Protein AF-A0A920L3N5-F1 (afdb_monomer_lite)

Structure (mmCIF, N/CA/C/O backbone):
data_AF-A0A920L3N5-F1
#
_entry.id   AF-A0A920L3N5-F1
#
loop_
_atom_site.group_PDB
_atom_site.id
_atom_site.type_symbol
_atom_site.label_atom_id
_atom_site.label_alt_id
_atom_site.label_comp_id
_atom_site.label_asym_id
_atom_site.label_entity_id
_atom_site.label_seq_id
_atom_site.pdbx_PDB_ins_code
_atom_site.Cartn_x
_atom_site.Cartn_y
_atom_site.Cartn_z
_atom_site.occupancy
_atom_site.B_iso_or_equiv
_atom_site.auth_seq_id
_atom_site.auth_comp_id
_atom_site.auth_asym_id
_atom_site.auth_atom_id
_atom_site.pdbx_PDB_model_num
ATOM 1 N N . MET A 1 1 ? -4.154 -6.739 5.114 1.00 83.38 1 MET A N 1
ATOM 2 C CA . MET A 1 1 ? -5.223 -6.397 6.084 1.00 83.38 1 MET A CA 1
ATOM 3 C C . MET A 1 1 ? -5.020 -6.946 7.509 1.00 83.38 1 MET A C 1
ATOM 5 O O . MET A 1 1 ? -5.242 -6.206 8.466 1.00 83.38 1 MET A O 1
ATOM 9 N N . LYS A 1 2 ? -4.500 -8.171 7.689 1.00 85.88 2 LYS A N 1
ATOM 10 C CA . LYS A 1 2 ? -4.244 -8.786 9.013 1.00 85.88 2 LYS A CA 1
ATOM 11 C C . LYS A 1 2 ? -3.351 -7.964 9.953 1.00 85.88 2 LYS A C 1
ATOM 13 O O . LYS A 1 2 ? -3.743 -7.689 11.078 1.00 85.88 2 LYS A O 1
ATOM 18 N N . ALA A 1 3 ? -2.175 -7.526 9.496 1.00 86.69 3 ALA A N 1
ATOM 19 C CA . ALA A 1 3 ? -1.253 -6.746 10.331 1.00 86.69 3 ALA A CA 1
ATOM 20 C C . ALA A 1 3 ? -1.857 -5.408 10.801 1.00 86.69 3 ALA A C 1
ATOM 22 O O . ALA A 1 3 ? -1.732 -5.066 11.974 1.00 86.69 3 ALA A O 1
ATOM 23 N N . LEU A 1 4 ? -2.569 -4.697 9.916 1.00 85.69 4 LEU A N 1
ATOM 24 C CA . LEU A 1 4 ? -3.296 -3.470 10.270 1.00 85.69 4 LEU A CA 1
ATOM 25 C C . LEU A 1 4 ? -4.357 -3.750 1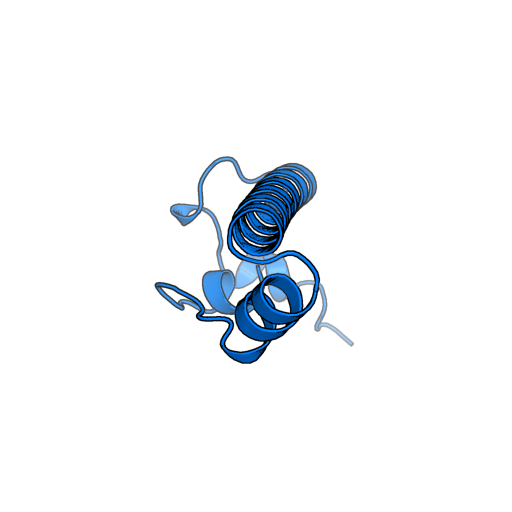1.346 1.00 85.69 4 LEU A C 1
ATOM 27 O O . LEU A 1 4 ? -4.417 -3.056 12.353 1.00 85.69 4 LEU A O 1
ATOM 31 N N . SER A 1 5 ? -5.108 -4.841 11.195 1.00 85.00 5 SER A N 1
ATOM 32 C CA . SER A 1 5 ? -6.154 -5.247 12.148 1.00 85.00 5 SER A CA 1
ATOM 33 C C . SER A 1 5 ? -5.611 -5.714 13.503 1.00 85.00 5 SER A C 1
ATOM 35 O O . SER A 1 5 ? -6.306 -5.652 14.514 1.00 85.00 5 SER A O 1
ATOM 37 N N . LEU A 1 6 ? -4.356 -6.172 13.546 1.00 86.12 6 LEU A N 1
ATOM 38 C CA . LEU A 1 6 ? -3.651 -6.501 14.787 1.00 86.12 6 LEU A CA 1
ATOM 39 C C . LEU A 1 6 ? -3.108 -5.262 15.519 1.00 86.12 6 LEU A C 1
ATOM 41 O O . LEU A 1 6 ? -2.637 -5.414 16.648 1.00 86.12 6 LEU A O 1
ATOM 45 N N . GLY A 1 7 ? -3.205 -4.072 14.911 1.00 83.75 7 GLY A N 1
ATOM 46 C CA . GLY A 1 7 ? -2.799 -2.788 15.488 1.00 83.75 7 GLY A CA 1
ATOM 47 C C . GLY A 1 7 ? -1.598 -2.124 14.808 1.00 83.75 7 GLY A C 1
ATOM 48 O O . GLY A 1 7 ? -1.107 -1.113 15.308 1.00 83.75 7 GLY A O 1
ATOM 49 N N . ALA A 1 8 ? -1.091 -2.655 13.689 1.00 88.25 8 ALA A N 1
ATOM 50 C CA . ALA A 1 8 ? -0.010 -1.993 12.960 1.00 88.25 8 ALA A CA 1
ATOM 51 C C . ALA A 1 8 ? -0.502 -0.680 12.330 1.00 88.25 8 ALA A C 1
ATOM 53 O O . ALA A 1 8 ? -1.532 -0.647 11.662 1.00 88.25 8 ALA A O 1
ATOM 54 N N . LYS A 1 9 ? 0.273 0.402 12.480 1.00 84.56 9 LYS A N 1
ATOM 55 C CA . LYS A 1 9 ? -0.038 1.699 11.854 1.00 84.56 9 LYS A CA 1
ATOM 56 C C . LYS A 1 9 ? 0.179 1.688 10.336 1.00 84.56 9 LYS A C 1
ATOM 58 O O . LYS A 1 9 ? -0.520 2.394 9.617 1.00 84.56 9 LYS A O 1
ATOM 63 N N . ALA A 1 10 ? 1.161 0.918 9.872 1.00 87.19 10 ALA A N 1
ATOM 64 C CA . ALA A 1 10 ? 1.525 0.755 8.469 1.00 87.19 10 ALA A CA 1
ATOM 65 C C . ALA A 1 10 ? 2.292 -0.562 8.270 1.00 87.19 10 ALA A C 1
ATOM 67 O O . ALA A 1 10 ? 2.833 -1.123 9.224 1.00 87.19 10 ALA A O 1
ATOM 68 N N . VAL A 1 11 ? 2.358 -1.038 7.024 1.00 89.31 11 VAL A N 1
ATOM 69 C CA . VAL A 1 11 ? 3.136 -2.218 6.622 1.00 89.31 11 VAL A CA 1
ATOM 70 C C . VAL A 1 11 ? 3.964 -1.850 5.397 1.00 89.31 11 VAL A C 1
ATOM 72 O O . VAL A 1 11 ? 3.419 -1.355 4.415 1.00 89.31 11 VAL A O 1
ATOM 75 N N . GLY A 1 12 ? 5.276 -2.075 5.457 1.00 86.69 12 GLY A N 1
ATOM 76 C CA . GLY A 1 12 ? 6.181 -1.850 4.330 1.00 86.69 12 GLY A CA 1
ATOM 77 C C . GLY A 1 12 ? 6.420 -3.128 3.523 1.00 86.69 12 GLY A C 1
ATOM 78 O O . GLY A 1 12 ? 6.567 -4.205 4.098 1.00 86.69 12 GLY A O 1
ATOM 79 N N . GLY A 1 13 ? 6.507 -3.007 2.196 1.00 85.88 13 GLY A N 1
ATOM 80 C CA . GLY A 1 13 ? 6.880 -4.100 1.294 1.00 85.88 13 GLY A CA 1
ATOM 81 C C . GLY A 1 13 ? 8.172 -3.786 0.542 1.00 85.88 13 GLY A C 1
ATOM 82 O O . GLY A 1 13 ? 8.127 -3.070 -0.444 1.00 85.88 13 GLY A O 1
ATOM 83 N N . GLY A 1 14 ? 9.316 -4.322 0.983 1.00 86.31 14 GLY A N 1
ATOM 84 C CA . GLY A 1 14 ? 10.636 -3.989 0.415 1.00 86.31 14 GLY A CA 1
ATOM 85 C C . GLY A 1 14 ? 10.880 -4.543 -0.995 1.00 86.31 14 GLY A C 1
ATOM 86 O O . GLY A 1 14 ? 11.030 -3.809 -1.962 1.00 86.31 14 GLY A O 1
ATOM 87 N N . ARG A 1 15 ? 10.908 -5.873 -1.141 1.00 89.88 15 ARG A N 1
ATOM 88 C CA . ARG A 1 15 ? 11.212 -6.515 -2.438 1.00 89.88 15 ARG A CA 1
ATOM 89 C C . ARG A 1 15 ? 10.137 -6.288 -3.499 1.00 89.88 15 ARG A C 1
ATOM 91 O O . ARG A 1 15 ? 10.432 -6.331 -4.686 1.00 89.88 15 ARG A O 1
ATOM 98 N N . PHE A 1 16 ? 8.911 -6.033 -3.056 1.00 88.50 16 PHE A N 1
ATOM 99 C CA . PHE A 1 16 ? 7.747 -5.848 -3.910 1.00 88.50 16 PHE A CA 1
ATOM 100 C C . PHE A 1 16 ? 7.971 -4.774 -4.984 1.00 88.50 16 PHE A C 1
ATOM 102 O O . PHE A 1 16 ? 7.901 -5.073 -6.175 1.00 88.50 16 PHE A O 1
ATOM 109 N N . TYR A 1 17 ? 8.317 -3.548 -4.579 1.00 87.75 17 TYR A N 1
ATOM 110 C CA . TYR A 1 17 ? 8.548 -2.468 -5.539 1.00 87.75 17 TYR A CA 1
ATOM 111 C C . TYR A 1 17 ? 9.857 -2.653 -6.316 1.00 87.75 17 TYR A C 1
ATOM 113 O O . TYR A 1 17 ? 9.956 -2.186 -7.444 1.00 87.75 17 TYR A O 1
ATOM 121 N N . LEU A 1 18 ? 10.850 -3.361 -5.761 1.00 91.38 18 LEU A N 1
ATOM 122 C CA . LEU A 1 18 ? 12.118 -3.628 -6.450 1.00 91.38 18 LEU A CA 1
ATOM 123 C C . LEU A 1 18 ? 11.940 -4.556 -7.655 1.00 91.38 18 LEU A C 1
ATOM 125 O O . LEU A 1 18 ? 12.556 -4.326 -8.692 1.00 91.38 18 LEU A O 1
ATOM 129 N N . PHE A 1 19 ? 11.081 -5.573 -7.554 1.00 91.69 19 PHE A N 1
ATOM 130 C CA . PHE A 1 19 ? 10.779 -6.439 -8.697 1.00 91.69 19 PHE A CA 1
ATOM 131 C C . PHE A 1 19 ? 10.019 -5.690 -9.791 1.00 91.69 19 PHE A C 1
ATOM 133 O O . PHE A 1 19 ? 10.336 -5.836 -10.968 1.00 91.69 19 PHE A O 1
ATOM 140 N N . ALA A 1 20 ? 9.069 -4.838 -9.406 1.00 91.12 20 ALA A N 1
ATOM 141 C CA . ALA A 1 20 ? 8.347 -3.992 -10.347 1.00 91.12 20 ALA A CA 1
ATOM 142 C C . ALA A 1 20 ? 9.280 -2.983 -11.045 1.00 91.12 20 ALA A C 1
ATOM 144 O O . ALA A 1 20 ? 9.203 -2.804 -12.262 1.00 91.12 20 ALA A O 1
ATOM 145 N N . LEU A 1 21 ? 10.211 -2.395 -10.284 1.00 93.38 21 LEU A N 1
ATOM 146 C CA . LEU A 1 21 ? 11.245 -1.498 -10.794 1.00 93.38 21 LEU A CA 1
ATOM 147 C C . LEU A 1 21 ? 12.171 -2.208 -11.788 1.00 93.38 21 LEU A C 1
ATOM 149 O O . LEU A 1 21 ? 12.453 -1.665 -12.851 1.00 93.38 21 LEU A O 1
ATOM 153 N N . ALA A 1 22 ? 12.617 -3.424 -11.470 1.00 94.62 22 ALA A N 1
ATOM 154 C CA . ALA A 1 22 ? 13.467 -4.208 -12.362 1.00 94.62 22 ALA A CA 1
ATOM 155 C C . ALA A 1 22 ? 12.740 -4.637 -13.650 1.00 94.62 22 ALA A C 1
ATOM 157 O O . ALA A 1 22 ? 13.368 -4.728 -14.700 1.00 94.62 22 ALA A O 1
ATOM 158 N N . ALA A 1 23 ? 11.429 -4.891 -13.582 1.00 94.38 23 ALA A N 1
ATOM 159 C CA . ALA A 1 23 ? 10.645 -5.373 -14.718 1.00 94.38 23 ALA A CA 1
ATOM 160 C C . ALA A 1 23 ? 10.256 -4.271 -15.717 1.00 94.38 23 ALA A C 1
ATOM 162 O O . ALA A 1 23 ? 10.281 -4.504 -16.923 1.00 94.38 23 ALA A O 1
ATOM 163 N N . ALA A 1 24 ? 9.854 -3.091 -15.233 1.00 92.81 24 ALA A N 1
ATOM 164 C CA . ALA A 1 24 ? 9.311 -2.031 -16.090 1.00 92.81 24 ALA A CA 1
ATOM 165 C C . ALA A 1 24 ? 9.649 -0.608 -15.607 1.00 92.81 24 ALA A C 1
ATOM 167 O O . ALA A 1 24 ? 8.953 0.353 -15.946 1.00 92.81 24 ALA A O 1
ATOM 168 N N . GLY A 1 25 ? 10.702 -0.452 -14.801 1.00 94.00 25 GLY A N 1
ATOM 169 C CA . GLY A 1 25 ? 11.118 0.847 -14.283 1.00 94.00 25 GLY A CA 1
ATOM 170 C C . GLY A 1 25 ? 10.030 1.512 -13.435 1.00 94.00 25 GLY A C 1
ATOM 171 O O . GLY A 1 25 ? 9.245 0.848 -12.756 1.00 94.00 25 GLY A O 1
ATOM 172 N N . GLN A 1 26 ? 9.969 2.843 -13.487 1.00 95.56 26 GLN A N 1
ATOM 173 C CA . GLN A 1 26 ? 8.998 3.640 -12.732 1.00 95.56 26 GLN A CA 1
ATOM 174 C C . GLN A 1 26 ? 7.544 3.241 -13.027 1.00 95.56 26 GLN A C 1
ATOM 176 O O . GLN A 1 26 ? 6.768 3.059 -12.092 1.00 95.56 26 GLN A O 1
ATOM 181 N N . ALA A 1 27 ? 7.187 3.035 -14.298 1.00 95.88 27 ALA A N 1
ATOM 182 C CA . ALA A 1 27 ? 5.830 2.646 -14.689 1.00 95.88 27 ALA A CA 1
ATOM 183 C C . ALA A 1 27 ? 5.411 1.297 -14.071 1.00 95.88 27 ALA A C 1
ATOM 185 O O . ALA A 1 27 ? 4.252 1.101 -13.703 1.00 95.88 27 ALA A O 1
ATOM 186 N N . GLY A 1 28 ? 6.365 0.372 -13.910 1.00 94.75 28 GLY A N 1
ATOM 187 C CA . GLY A 1 28 ? 6.148 -0.880 -13.189 1.00 94.75 28 GLY A CA 1
ATOM 188 C C . GLY A 1 28 ? 5.811 -0.650 -11.720 1.00 94.75 28 GLY A C 1
ATOM 189 O O . GLY A 1 28 ? 4.849 -1.226 -11.210 1.00 94.75 28 GLY A O 1
ATOM 190 N N . VAL A 1 29 ? 6.576 0.215 -11.049 1.00 95.62 29 VAL A N 1
ATOM 191 C CA . VAL A 1 29 ? 6.352 0.568 -9.639 1.00 95.62 29 VAL A CA 1
ATOM 192 C C . VAL A 1 29 ? 5.000 1.250 -9.446 1.00 95.62 29 VAL A C 1
ATOM 194 O O . VAL A 1 29 ? 4.258 0.862 -8.548 1.00 95.62 29 VAL A O 1
ATOM 197 N N . GLU A 1 30 ? 4.647 2.213 -10.298 1.00 95.88 30 GLU A N 1
ATOM 198 C CA . GLU A 1 30 ? 3.352 2.903 -10.248 1.00 95.88 30 GLU A CA 1
ATOM 199 C C . GLU A 1 30 ? 2.193 1.913 -10.376 1.00 95.88 30 GLU A C 1
ATOM 201 O O . GLU A 1 30 ? 1.299 1.896 -9.531 1.00 95.88 30 GLU A O 1
ATOM 206 N N . ARG A 1 31 ? 2.258 1.008 -11.361 1.00 94.88 31 ARG A N 1
ATOM 207 C CA . ARG A 1 31 ? 1.254 -0.047 -11.529 1.00 94.88 31 ARG A CA 1
ATOM 208 C C . ARG A 1 31 ? 1.163 -0.954 -10.303 1.00 94.88 31 ARG A C 1
ATOM 210 O O . ARG A 1 31 ? 0.062 -1.293 -9.881 1.00 94.88 31 ARG A O 1
ATOM 217 N N . ALA A 1 32 ? 2.297 -1.361 -9.740 1.00 94.44 32 ALA A N 1
ATOM 218 C CA . ALA A 1 32 ? 2.328 -2.217 -8.559 1.00 94.44 32 ALA A CA 1
ATOM 219 C C . ALA A 1 32 ? 1.684 -1.529 -7.341 1.00 94.44 32 ALA A C 1
ATOM 221 O O . ALA A 1 32 ? 0.909 -2.152 -6.618 1.00 94.44 32 ALA A O 1
ATOM 222 N N . LEU A 1 33 ? 1.944 -0.233 -7.144 1.00 94.44 33 LEU A N 1
ATOM 223 C CA . LEU A 1 33 ? 1.319 0.559 -6.083 1.00 94.44 33 LEU A CA 1
ATOM 224 C C . LEU A 1 33 ? -0.189 0.734 -6.299 1.00 94.44 33 LEU A C 1
ATOM 226 O O . LEU A 1 33 ? -0.949 0.614 -5.339 1.00 94.44 33 LEU A O 1
ATOM 230 N N . SER A 1 34 ? -0.635 0.970 -7.537 1.00 95.50 34 SER A N 1
ATOM 231 C CA . SER A 1 34 ? -2.064 1.030 -7.866 1.00 95.50 34 SER A CA 1
ATOM 232 C C . SER A 1 34 ? -2.769 -0.291 -7.563 1.00 95.50 34 SER A C 1
ATOM 234 O O . SER A 1 34 ? -3.784 -0.285 -6.878 1.00 95.50 34 SER A O 1
ATOM 236 N N . LEU A 1 35 ? -2.189 -1.423 -7.974 1.00 95.06 35 LEU A N 1
ATOM 237 C CA . LEU A 1 35 ? -2.748 -2.747 -7.679 1.00 95.06 35 LEU A CA 1
ATOM 238 C C . LEU A 1 35 ? -2.839 -3.007 -6.172 1.00 95.06 35 LEU A C 1
ATOM 240 O O . LEU A 1 35 ? -3.868 -3.465 -5.691 1.00 95.06 35 LEU A O 1
ATOM 244 N N . MET A 1 36 ? -1.793 -2.661 -5.416 1.00 94.06 36 MET A N 1
ATOM 245 C CA . MET A 1 36 ? -1.802 -2.803 -3.958 1.00 94.06 36 MET A CA 1
ATOM 246 C C . MET A 1 36 ? -2.908 -1.962 -3.310 1.00 94.06 36 MET A C 1
ATOM 248 O O . MET A 1 36 ? -3.558 -2.412 -2.367 1.00 94.06 36 MET A O 1
ATOM 252 N N . LYS A 1 37 ? -3.136 -0.743 -3.805 1.00 93.12 37 LYS A N 1
ATOM 253 C CA . LYS A 1 37 ? -4.236 0.104 -3.339 1.00 93.12 37 LYS A CA 1
ATOM 254 C C . LYS A 1 37 ? -5.594 -0.536 -3.645 1.00 93.12 37 LYS A C 1
ATOM 256 O O . LYS A 1 37 ? -6.430 -0.617 -2.747 1.00 93.12 37 LYS A O 1
ATOM 261 N N . ASP A 1 38 ? -5.791 -1.012 -4.871 1.00 95.50 38 ASP A N 1
ATOM 262 C CA . ASP A 1 38 ? -7.045 -1.636 -5.304 1.00 95.50 38 ASP A CA 1
ATOM 263 C C . ASP A 1 38 ? -7.357 -2.907 -4.499 1.00 95.50 38 ASP A 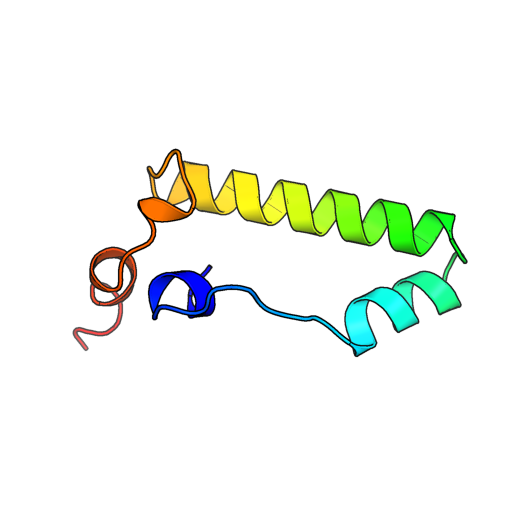C 1
ATOM 265 O O . ASP A 1 38 ? -8.505 -3.136 -4.116 1.00 95.50 38 ASP A O 1
ATOM 269 N N . GLU A 1 39 ? -6.339 -3.714 -4.188 1.00 93.56 39 GLU A N 1
ATOM 270 C CA . GLU A 1 39 ? -6.470 -4.888 -3.320 1.00 93.56 39 GLU A CA 1
ATOM 271 C C . GLU A 1 39 ? -6.898 -4.503 -1.902 1.00 93.56 39 GLU A C 1
ATOM 273 O O . GLU A 1 39 ? -7.833 -5.095 -1.368 1.00 93.56 39 GLU A O 1
ATOM 278 N N . ILE A 1 40 ? -6.283 -3.473 -1.307 1.00 91.75 40 ILE A N 1
ATOM 27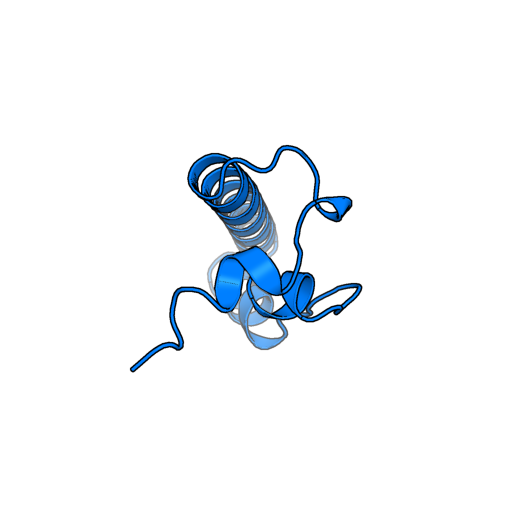9 C CA . ILE A 1 40 ? -6.667 -2.989 0.027 1.00 91.75 40 ILE A CA 1
ATOM 280 C C . ILE A 1 40 ? -8.125 -2.517 0.034 1.00 91.75 40 ILE A C 1
ATOM 282 O O . ILE A 1 40 ? -8.883 -2.887 0.930 1.00 91.75 40 ILE A O 1
ATOM 286 N N . GLU A 1 41 ? -8.539 -1.724 -0.957 1.00 92.75 41 GLU A N 1
ATOM 287 C CA . GLU A 1 41 ? -9.923 -1.248 -1.055 1.00 92.75 41 GLU A CA 1
ATOM 288 C C . GLU A 1 41 ? -10.913 -2.400 -1.255 1.00 92.75 41 GLU A C 1
ATOM 290 O O . GLU A 1 41 ? -11.981 -2.425 -0.636 1.00 92.75 41 GLU A O 1
ATOM 295 N N . ARG A 1 42 ? -10.565 -3.373 -2.101 1.00 94.06 42 ARG A N 1
ATOM 296 C CA . ARG A 1 42 ? -11.378 -4.567 -2.328 1.00 94.06 42 ARG A CA 1
ATOM 297 C C . ARG A 1 42 ? -11.516 -5.390 -1.052 1.00 94.06 42 ARG A C 1
ATOM 299 O O . ARG A 1 42 ? -12.636 -5.758 -0.706 1.00 94.06 42 ARG A O 1
ATOM 306 N N . ASP A 1 43 ? -10.424 -5.639 -0.341 1.00 91.56 43 ASP A N 1
ATOM 307 C CA . ASP A 1 43 ? -10.445 -6.383 0.916 1.00 91.56 43 ASP A CA 1
ATOM 308 C C . ASP A 1 43 ? -11.290 -5.662 1.972 1.00 91.56 43 ASP A C 1
ATOM 310 O O . ASP A 1 43 ? -12.085 -6.297 2.661 1.00 91.56 43 ASP A O 1
ATOM 314 N N . MET A 1 44 ? -11.173 -4.333 2.081 1.00 90.69 44 MET A N 1
ATOM 315 C CA . MET A 1 44 ? -12.009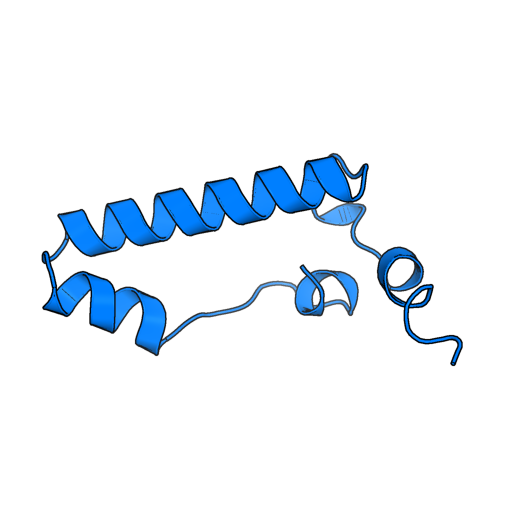 -3.533 2.985 1.00 90.69 44 MET A CA 1
ATOM 316 C C . MET A 1 44 ? -13.500 -3.706 2.681 1.00 90.69 44 MET A C 1
ATOM 318 O O . MET A 1 44 ? -14.283 -3.986 3.590 1.00 90.69 44 MET A O 1
ATOM 322 N N . ARG A 1 45 ? -13.886 -3.634 1.400 1.00 91.38 45 ARG A N 1
ATOM 323 C CA . ARG A 1 45 ? -15.276 -3.861 0.972 1.00 91.38 45 ARG A CA 1
ATOM 324 C C . ARG A 1 45 ? -15.755 -5.273 1.303 1.00 91.38 45 ARG A C 1
ATOM 326 O O . ARG A 1 45 ? -16.872 -5.427 1.783 1.00 91.38 45 ARG A O 1
ATOM 333 N N . LEU A 1 46 ? -14.920 -6.290 1.079 1.00 90.31 46 LEU A N 1
ATOM 334 C CA . LEU A 1 46 ? -15.254 -7.686 1.383 1.00 90.31 46 LEU A CA 1
ATOM 335 C C . LEU A 1 46 ? -15.391 -7.944 2.888 1.00 90.31 46 LEU A C 1
ATOM 337 O O . LEU A 1 46 ? -16.224 -8.747 3.295 1.00 90.31 46 LEU A O 1
ATOM 341 N N . MET A 1 47 ? -14.619 -7.238 3.714 1.00 87.44 47 MET A N 1
ATOM 342 C CA . MET A 1 47 ? -14.729 -7.284 5.175 1.00 87.44 47 MET A CA 1
ATOM 343 C C . MET A 1 47 ? -15.862 -6.405 5.729 1.00 87.44 47 MET A C 1
ATOM 345 O O . MET A 1 47 ? -16.080 -6.396 6.939 1.00 87.44 47 MET A O 1
ATOM 349 N N . GLY A 1 48 ? -16.574 -5.657 4.878 1.00 89.00 48 GLY A N 1
ATOM 350 C CA . GLY A 1 48 ? -17.656 -4.765 5.297 1.00 89.00 48 GLY A CA 1
ATOM 351 C C . GLY A 1 48 ? -17.188 -3.542 6.089 1.00 89.00 48 GLY A C 1
ATOM 352 O O . GLY A 1 48 ? -17.971 -2.987 6.855 1.00 89.00 48 GLY A O 1
ATOM 353 N N . VAL A 1 49 ? -15.928 -3.124 5.923 1.00 89.19 49 VAL A N 1
ATOM 354 C CA . VAL A 1 49 ? -15.367 -1.932 6.574 1.00 89.19 49 VAL A CA 1
ATOM 355 C C . VAL A 1 49 ? -15.172 -0.806 5.567 1.00 89.19 49 VAL A C 1
ATOM 357 O O . VAL A 1 49 ? -14.769 -1.019 4.424 1.00 89.19 49 VAL A O 1
ATOM 360 N N . SER A 1 50 ? -15.446 0.416 6.002 1.00 88.56 50 SER A N 1
ATOM 361 C CA . SER A 1 50 ? -15.358 1.621 5.176 1.00 88.56 50 SER A CA 1
ATOM 362 C C . SER A 1 50 ? -14.085 2.424 5.433 1.00 88.56 50 SER A C 1
ATOM 364 O O . SER A 1 50 ? -13.627 3.163 4.560 1.00 88.56 50 SER A O 1
ATOM 366 N N . THR A 1 51 ? -13.460 2.240 6.600 1.00 87.75 51 THR A N 1
ATOM 367 C CA . THR A 1 51 ? -12.238 2.951 6.987 1.00 87.75 51 THR A CA 1
ATOM 368 C C . THR A 1 51 ? -11.178 2.017 7.571 1.00 87.75 51 THR A C 1
ATOM 370 O O . THR A 1 51 ? -11.477 0.971 8.139 1.00 87.75 51 THR A O 1
ATOM 373 N N . ILE A 1 52 ? -9.900 2.406 7.471 1.00 85.69 52 ILE A N 1
ATOM 374 C CA . ILE A 1 52 ? -8.786 1.658 8.088 1.00 85.69 52 ILE A CA 1
ATOM 375 C C . ILE A 1 52 ? -8.931 1.617 9.620 1.00 85.69 52 ILE A C 1
ATOM 377 O O . ILE A 1 52 ? -8.487 0.665 10.251 1.00 85.69 52 ILE A O 1
ATOM 381 N N . ALA A 1 53 ? -9.571 2.624 10.224 1.00 84.56 53 ALA A N 1
ATOM 382 C CA . ALA A 1 53 ? -9.803 2.683 11.667 1.00 84.56 53 ALA A CA 1
ATOM 383 C C . ALA A 1 53 ? -10.812 1.631 12.163 1.00 84.56 53 ALA A C 1
ATOM 385 O O . ALA A 1 53 ? -10.770 1.253 13.330 1.00 84.56 53 ALA A O 1
ATOM 386 N N . GLU A 1 54 ? -11.689 1.137 11.285 1.00 83.12 54 GLU A N 1
ATOM 387 C CA . GLU A 1 54 ? -12.640 0.059 11.593 1.00 83.12 54 GLU A CA 1
ATOM 388 C C . GLU A 1 54 ? -11.988 -1.331 11.590 1.00 83.12 54 GLU A C 1
ATOM 390 O O . GLU A 1 54 ? -12.586 -2.302 12.062 1.00 83.12 54 GLU A O 1
ATOM 395 N N . LEU A 1 55 ? -10.747 -1.446 11.101 1.00 83.25 55 LEU A N 1
ATOM 396 C CA . LEU A 1 55 ? -9.993 -2.692 11.156 1.00 83.25 55 LEU A CA 1
ATOM 397 C C . LEU A 1 55 ? -9.662 -3.029 12.608 1.00 83.25 55 LEU A C 1
ATOM 399 O O . LEU A 1 55 ? -8.838 -2.380 13.250 1.00 83.25 55 LEU A O 1
ATOM 403 N N . SER A 1 56 ? -10.288 -4.085 13.121 1.00 77.12 56 SER A N 1
ATOM 404 C CA . SER A 1 56 ? -10.074 -4.561 14.483 1.00 77.12 56 SER A CA 1
ATOM 405 C C . SER A 1 56 ? -9.744 -6.046 14.503 1.00 77.12 56 SER A C 1
ATOM 407 O O . SER A 1 56 ? -10.117 -6.811 13.610 1.00 77.12 56 SER A O 1
ATOM 409 N N . ARG A 1 57 ? -9.074 -6.479 15.575 1.00 72.50 57 ARG A N 1
ATOM 410 C CA . ARG A 1 57 ? -8.714 -7.884 15.804 1.00 72.50 57 ARG 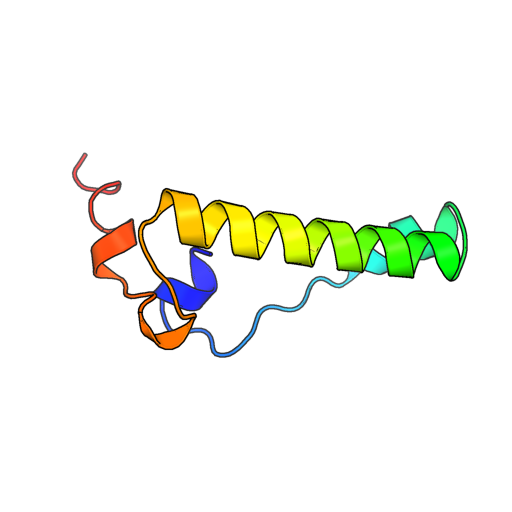A CA 1
ATOM 411 C C . ARG A 1 57 ? -9.927 -8.819 15.742 1.00 72.50 57 ARG A C 1
ATOM 413 O O . ARG A 1 57 ? -9.786 -9.942 15.280 1.00 72.50 57 ARG A O 1
ATOM 420 N N . LYS A 1 58 ? -11.116 -8.329 16.112 1.00 69.31 58 LYS A N 1
ATOM 421 C CA . LYS A 1 58 ? -12.381 -9.078 16.089 1.00 69.31 58 LYS A CA 1
ATOM 422 C C . LYS A 1 58 ? -12.774 -9.571 14.690 1.00 69.31 58 LYS A C 1
ATOM 424 O O . LYS A 1 58 ? -13.401 -10.614 14.588 1.00 69.31 58 LYS A O 1
ATOM 429 N N . ILE A 1 59 ? -12.384 -8.858 13.628 1.00 68.62 59 ILE A N 1
ATOM 430 C CA . ILE A 1 59 ? -12.634 -9.280 12.238 1.00 68.62 59 ILE A CA 1
ATOM 431 C C . ILE A 1 59 ? -11.814 -10.535 11.895 1.00 68.62 59 ILE A C 1
ATOM 433 O O . ILE A 1 59 ? -12.276 -11.385 11.146 1.00 68.62 59 ILE A O 1
ATOM 437 N N . TYR A 1 60 ? -10.616 -10.670 12.472 1.00 64.94 60 TYR A N 1
ATOM 438 C CA . TYR A 1 60 ? -9.694 -11.776 12.194 1.00 64.94 60 TYR A CA 1
ATOM 439 C C . TYR A 1 60 ? -9.760 -12.929 13.202 1.00 64.94 60 TYR A C 1
ATOM 441 O O . TYR A 1 60 ? -9.329 -14.028 12.875 1.00 64.94 60 TYR A O 1
ATOM 449 N N . ASP A 1 61 ? -10.267 -12.701 14.415 1.00 62.56 61 ASP A N 1
ATOM 450 C CA . ASP A 1 61 ? -10.335 -13.732 15.467 1.00 62.56 61 ASP A CA 1
ATOM 451 C C . ASP A 1 61 ? -11.440 -14.778 15.222 1.00 62.56 61 ASP A C 1
ATOM 453 O O . ASP A 1 61 ? -11.469 -15.804 15.889 1.00 62.56 61 ASP A O 1
ATOM 457 N N . LEU A 1 62 ? -12.327 -14.543 14.246 1.00 56.75 62 LEU A N 1
ATOM 458 C CA . LEU A 1 62 ? -13.340 -15.513 13.801 1.00 56.75 62 LEU A CA 1
ATOM 459 C C . LEU A 1 62 ? -12.748 -16.674 12.978 1.00 56.75 62 LEU A C 1
ATOM 461 O O . LEU A 1 62 ? -13.405 -17.696 12.824 1.00 56.75 62 LEU A O 1
ATOM 465 N N . ASP A 1 63 ? -11.521 -16.520 12.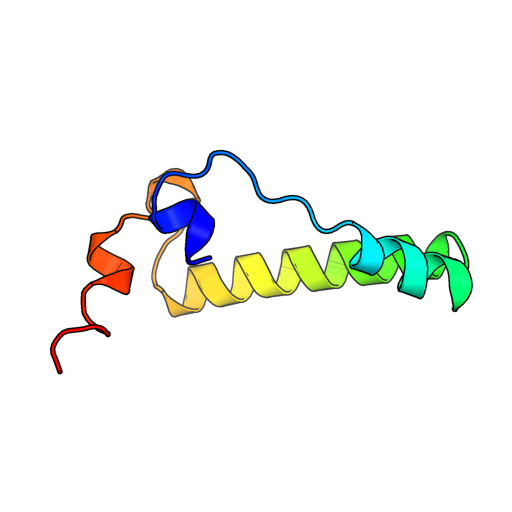472 1.00 58.00 63 ASP A N 1
ATOM 466 C CA . ASP A 1 63 ? -10.816 -17.480 11.603 1.00 58.00 63 ASP A CA 1
ATOM 467 C C . ASP A 1 63 ? -9.764 -18.304 12.378 1.00 58.00 63 ASP A C 1
ATOM 469 O O . ASP A 1 63 ? -8.858 -18.888 11.794 1.00 58.00 63 ASP A O 1
ATOM 473 N N . ARG A 1 64 ? -9.796 -18.249 13.719 1.00 57.72 64 ARG A N 1
ATOM 474 C CA . ARG A 1 64 ? -8.832 -18.923 14.612 1.00 57.72 64 ARG A CA 1
ATOM 475 C C . ARG A 1 64 ? -9.507 -19.765 15.701 1.00 57.72 64 ARG A C 1
ATOM 477 O O . ARG A 1 64 ? -8.849 -20.144 16.671 1.00 57.72 64 ARG A O 1
ATOM 484 N N . THR A 1 65 ? -10.814 -19.986 15.572 1.00 56.03 65 THR A N 1
ATOM 485 C CA . THR A 1 65 ? -11.614 -20.879 16.423 1.00 56.03 65 THR A CA 1
ATOM 486 C C . THR A 1 65 ? -11.673 -22.269 15.796 1.00 56.03 65 THR A C 1
ATOM 488 O O . THR A 1 65 ? -12.732 -22.733 15.381 1.00 56.03 65 THR A O 1
ATOM 491 N N . ASP A 1 66 ? -10.507 -22.904 15.749 1.00 45.91 66 ASP A N 1
ATOM 492 C CA . ASP A 1 66 ? -10.249 -24.294 15.381 1.00 45.91 66 ASP A CA 1
ATOM 493 C C . ASP A 1 66 ? -8.901 -24.729 15.980 1.00 45.91 66 ASP A C 1
ATOM 495 O O . ASP A 1 66 ? -7.907 -23.968 15.874 1.00 45.91 66 ASP A O 1
#

Secondary structure (DSSP, 8-state):
-HHHHTT-S----HHHHHHHHHHHHHHHHHHHHHHHHHHHHHHHHHTT-SSGGG--HHHHGGG---

Foldseek 3Di:
DQVLQVPDPDDDDDVQLVVLCVPPNPVSSVVSVVVVVVVVCVVCVVLVHDDSVPRHVVSVVVVVPD

Sequence (66 aa):
MKALSLGAKAVGGGRFYLFALAAAGQAGVERALSLMKDEIERDMRLMGVSTIAELSRKIYDLDRTD

Radius of gyration: 14.46 Å; chains: 1; bounding box: 31×28×32 Å

pLDDT: mean 85.65, std 11.44, range [45.91, 95.88]